Protein AF-A0A8D0HR77-F1 (afdb_monomer_lite)

Foldseek 3Di:
DDPPPPPDDDDPVCVVCVVVVQLQAAPVVRHGAPDWDADVVPRHTHHDDPPDD

Sequence (53 aa):
MSLALAESPWPENLTPLKGVDNLLRCGICFDYFNIAMIIPQCSHNSGAEPDDP

Radius of gyration: 13.8 Å; chains: 1; bounding box: 31×23×39 Å

Structure (mmCIF, N/CA/C/O backbone):
data_AF-A0A8D0HR77-F1
#
_entry.id   AF-A0A8D0HR77-F1
#
loop_
_atom_site.group_PDB
_atom_site.id
_atom_site.type_symbol
_atom_site.label_atom_id
_atom_site.label_alt_id
_atom_site.label_comp_id
_atom_site.label_asym_id
_atom_site.label_entity_id
_atom_site.label_seq_id
_atom_site.pdbx_PDB_ins_code
_atom_site.Cartn_x
_atom_site.Cartn_y
_atom_site.Cartn_z
_atom_site.occupancy
_atom_site.B_iso_or_equiv
_atom_site.auth_seq_id
_atom_site.auth_comp_id
_atom_site.auth_asym_id
_atom_site.auth_atom_id
_atom_site.pdbx_PDB_model_num
ATOM 1 N N . MET A 1 1 ? -10.405 19.037 -10.038 1.00 36.12 1 MET A N 1
ATOM 2 C CA . MET A 1 1 ? -10.134 19.087 -8.587 1.00 36.12 1 MET A CA 1
ATOM 3 C C . MET A 1 1 ? -10.980 18.009 -7.943 1.00 36.12 1 MET A C 1
ATOM 5 O O . MET A 1 1 ? -12.142 18.244 -7.642 1.00 36.12 1 MET A O 1
ATOM 9 N N . SER A 1 2 ? -10.450 16.793 -7.879 1.00 48.03 2 SER A N 1
ATOM 10 C CA . SER A 1 2 ? -11.139 15.656 -7.275 1.00 48.03 2 SER A CA 1
ATOM 11 C C . SER A 1 2 ? -11.146 15.880 -5.768 1.00 48.03 2 SER A C 1
ATOM 13 O O . SER A 1 2 ? -10.087 16.054 -5.169 1.00 48.03 2 SER A O 1
ATOM 15 N N . LEU A 1 3 ? -12.333 15.963 -5.172 1.00 50.47 3 LEU A N 1
ATOM 16 C CA . LEU A 1 3 ? -12.492 15.987 -3.724 1.00 50.47 3 LEU A CA 1
ATOM 17 C C . LEU A 1 3 ? -11.858 14.703 -3.189 1.00 50.47 3 LEU A C 1
ATOM 19 O O . LEU A 1 3 ? -12.368 13.619 -3.465 1.00 50.47 3 LEU A O 1
ATOM 23 N N . ALA A 1 4 ? -10.749 14.810 -2.457 1.00 57.94 4 ALA A N 1
ATOM 24 C CA . ALA A 1 4 ? -10.344 13.732 -1.572 1.00 57.94 4 ALA A CA 1
ATOM 25 C C . ALA A 1 4 ? -11.506 13.563 -0.589 1.00 57.94 4 ALA A C 1
ATOM 27 O O . ALA A 1 4 ? -11.694 14.402 0.294 1.00 57.94 4 ALA A O 1
ATOM 28 N N . LEU A 1 5 ? -12.361 12.562 -0.824 1.00 56.47 5 LEU A N 1
ATOM 29 C CA . LEU A 1 5 ? -13.359 12.127 0.143 1.00 56.47 5 LEU A CA 1
ATOM 30 C C . LEU A 1 5 ? -12.610 11.989 1.463 1.00 56.47 5 LEU A C 1
ATOM 32 O O . LEU A 1 5 ? -11.659 11.214 1.540 1.00 56.47 5 LEU A O 1
ATOM 36 N N . ALA A 1 6 ? -12.969 12.811 2.450 1.00 60.00 6 ALA A N 1
ATOM 37 C CA . ALA A 1 6 ? -12.384 12.716 3.774 1.00 60.00 6 ALA A CA 1
ATOM 38 C C . ALA A 1 6 ? -12.575 11.269 4.233 1.00 60.00 6 ALA A C 1
ATOM 40 O O . ALA A 1 6 ? -13.709 10.823 4.411 1.00 60.00 6 ALA A O 1
ATOM 41 N N . GLU A 1 7 ? -11.471 10.526 4.303 1.00 64.44 7 GLU A N 1
ATOM 42 C CA . GLU A 1 7 ? -11.489 9.108 4.625 1.00 64.44 7 GLU A CA 1
ATOM 43 C C . GLU A 1 7 ? -12.201 8.942 5.966 1.00 64.44 7 GLU A C 1
ATOM 45 O O . GLU A 1 7 ? -11.831 9.577 6.960 1.00 64.44 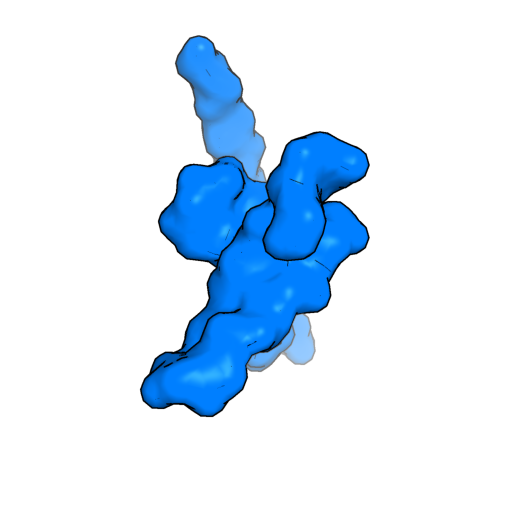7 GLU A O 1
ATOM 50 N N . SER A 1 8 ? -13.272 8.147 5.982 1.00 67.50 8 SER A N 1
ATOM 51 C CA . SER A 1 8 ? -13.980 7.858 7.222 1.00 67.50 8 SER A CA 1
ATOM 52 C C . SER A 1 8 ? -12.983 7.231 8.198 1.00 67.50 8 SER A C 1
ATOM 54 O O . SER A 1 8 ? -12.312 6.269 7.815 1.00 67.50 8 SER A O 1
ATOM 56 N N . PRO A 1 9 ? -12.853 7.747 9.430 1.00 78.62 9 PRO A N 1
ATOM 57 C CA . PRO A 1 9 ? -11.896 7.206 10.378 1.00 78.62 9 PRO A CA 1
ATOM 58 C C . PRO A 1 9 ? -12.168 5.718 10.612 1.00 78.62 9 PRO A C 1
ATOM 60 O O . PRO A 1 9 ? -13.303 5.313 10.868 1.00 78.62 9 PRO A O 1
ATOM 63 N N . TRP A 1 10 ? -11.114 4.910 10.493 1.00 84.81 10 TRP A N 1
ATOM 64 C CA . TRP A 1 10 ? -11.165 3.474 10.745 1.00 84.81 10 TRP A CA 1
ATOM 65 C C . TRP A 1 10 ? -11.642 3.210 12.182 1.00 84.81 10 TRP A C 1
ATOM 67 O O . TRP A 1 10 ? -11.270 3.962 13.088 1.00 84.81 10 TRP A O 1
ATOM 77 N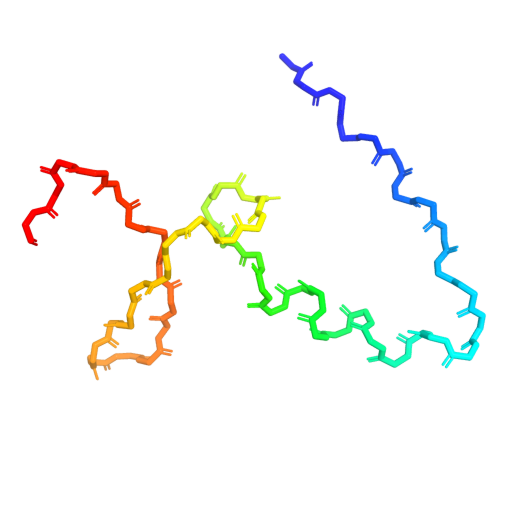 N . PRO A 1 11 ? -12.434 2.151 12.426 1.00 91.69 11 PRO A N 1
ATOM 78 C CA . PRO A 1 11 ? -12.779 1.761 13.788 1.00 91.69 11 PRO A CA 1
ATOM 79 C C . PRO A 1 11 ? -11.503 1.400 14.566 1.00 91.69 11 PRO A C 1
ATOM 81 O O . PRO A 1 11 ? -10.525 0.925 13.985 1.00 91.69 11 PRO A O 1
ATOM 84 N N . GLU A 1 12 ? -11.498 1.627 15.883 1.00 90.56 12 GLU A N 1
ATOM 85 C CA . GLU A 1 12 ? -10.272 1.595 16.702 1.00 90.56 12 GLU A CA 1
ATOM 86 C C . GLU A 1 12 ? -9.493 0.280 16.575 1.00 90.56 12 GLU A C 1
ATOM 88 O O . GLU A 1 12 ? -8.265 0.288 16.455 1.00 90.56 12 GLU A O 1
ATOM 93 N N . ASN A 1 13 ? -10.209 -0.844 16.509 1.00 94.12 13 ASN A N 1
ATOM 94 C CA . ASN A 1 13 ? -9.641 -2.182 16.352 1.00 94.12 13 ASN A CA 1
ATOM 95 C C . ASN A 1 13 ? -8.937 -2.408 15.001 1.00 94.12 13 ASN A C 1
ATOM 97 O O . ASN A 1 13 ? -8.194 -3.377 14.866 1.00 94.12 13 ASN A O 1
ATOM 101 N N . LEU A 1 14 ? -9.157 -1.537 14.013 1.00 93.75 14 LEU A N 1
ATOM 102 C CA . LEU A 1 14 ? -8.530 -1.585 12.691 1.00 93.75 14 LEU A CA 1
ATOM 103 C C . LEU A 1 14 ? -7.492 -0.477 12.473 1.00 93.75 14 LEU A C 1
ATOM 105 O O . LEU A 1 14 ? -6.838 -0.469 11.435 1.00 93.75 14 LEU A O 1
ATOM 109 N N . THR A 1 15 ? -7.264 0.408 13.449 1.00 91.56 15 THR A N 1
ATOM 110 C CA . THR A 1 15 ? -6.214 1.446 13.385 1.00 91.56 15 THR A CA 1
ATOM 111 C C . THR A 1 15 ? -4.847 0.916 12.923 1.00 91.56 15 THR A C 1
ATOM 113 O O . THR A 1 15 ? -4.215 1.580 12.097 1.00 91.56 15 THR A O 1
ATOM 116 N N . PRO A 1 16 ? -4.375 -0.275 13.363 1.00 91.69 16 PRO A N 1
ATOM 117 C CA . PRO A 1 16 ? -3.096 -0.817 12.898 1.00 91.69 16 PRO A CA 1
ATOM 118 C C . PRO A 1 16 ? -3.028 -1.058 11.381 1.00 91.69 16 PRO A C 1
ATOM 120 O O . PRO A 1 16 ? -1.944 -1.013 10.803 1.00 91.69 16 PRO A O 1
ATOM 123 N N . LEU A 1 17 ? -4.170 -1.273 10.716 1.00 93.88 17 LEU A N 1
ATOM 124 C CA . LEU A 1 17 ? -4.233 -1.509 9.271 1.00 93.88 17 LEU A CA 1
ATOM 125 C C . LEU A 1 17 ? -4.025 -0.241 8.445 1.00 93.88 17 LEU A C 1
ATOM 127 O O . LEU A 1 17 ? -3.705 -0.351 7.266 1.00 93.88 17 LEU A O 1
ATOM 131 N N . LYS A 1 18 ? -4.102 0.953 9.045 1.00 90.62 18 LYS A N 1
ATOM 132 C CA . LYS A 1 18 ? -3.840 2.214 8.337 1.00 90.62 18 LYS A CA 1
ATOM 133 C C . LYS A 1 18 ? -2.435 2.261 7.724 1.00 90.62 18 LYS A C 1
ATOM 135 O O . LYS A 1 18 ? -2.235 2.845 6.666 1.00 90.62 18 LYS A O 1
ATOM 140 N N . GLY A 1 19 ? -1.452 1.632 8.372 1.00 91.31 19 GLY A N 1
ATOM 141 C CA . GLY A 1 19 ? -0.104 1.507 7.811 1.00 91.31 19 GLY A CA 1
ATOM 142 C C . GLY A 1 19 ? -0.084 0.653 6.543 1.00 91.31 19 GLY A C 1
ATOM 143 O O . GLY A 1 19 ? 0.548 1.030 5.561 1.00 91.31 19 GLY A O 1
ATOM 144 N N . VAL A 1 20 ? -0.823 -0.459 6.551 1.00 94.38 20 VAL A N 1
ATOM 145 C CA . VAL A 1 20 ? -0.971 -1.351 5.392 1.00 94.38 20 VAL A CA 1
ATOM 146 C C . VAL A 1 20 ? -1.721 -0.651 4.260 1.00 94.38 20 VAL A C 1
ATOM 148 O O . VAL A 1 20 ? -1.286 -0.729 3.118 1.00 94.38 20 VAL A O 1
ATOM 151 N N . ASP A 1 21 ? -2.784 0.089 4.578 1.00 93.12 21 ASP A N 1
ATOM 152 C CA . ASP A 1 21 ? -3.547 0.875 3.607 1.00 93.12 21 ASP A CA 1
ATOM 153 C C . ASP A 1 21 ? -2.651 1.834 2.813 1.00 93.12 21 ASP A C 1
ATOM 155 O O . ASP A 1 21 ? -2.645 1.822 1.584 1.00 93.12 21 ASP A O 1
ATOM 159 N N . ASN A 1 22 ? -1.811 2.592 3.522 1.00 91.75 22 ASN A N 1
ATOM 160 C CA . ASN A 1 22 ? -0.885 3.537 2.907 1.00 91.75 22 ASN A CA 1
ATOM 161 C C .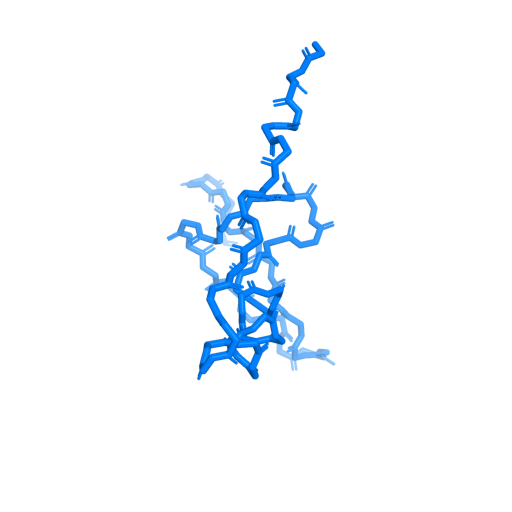 ASN A 1 22 ? 0.165 2.852 2.018 1.00 91.75 22 ASN A C 1
ATOM 163 O O . ASN A 1 22 ? 0.561 3.419 1.005 1.00 91.75 22 ASN A O 1
ATOM 167 N N . LEU A 1 23 ? 0.619 1.644 2.375 1.00 94.38 23 LEU A N 1
ATOM 168 C CA . LEU A 1 23 ? 1.593 0.883 1.580 1.00 94.38 23 LEU A CA 1
ATOM 169 C C . LEU A 1 23 ? 1.010 0.363 0.259 1.00 94.38 23 LEU A C 1
ATOM 171 O O . LEU A 1 23 ? 1.759 0.119 -0.684 1.00 94.38 23 LEU A O 1
ATOM 175 N N . LEU A 1 24 ? -0.311 0.185 0.187 1.00 94.12 24 LEU A N 1
ATOM 176 C CA . LEU A 1 24 ? -1.014 -0.295 -1.006 1.00 94.12 24 LEU A CA 1
ATOM 177 C C . LEU A 1 24 ? -1.405 0.831 -1.972 1.00 94.12 24 LEU A C 1
ATOM 179 O O . LEU A 1 24 ? -2.011 0.561 -3.012 1.00 94.12 24 LEU A O 1
ATOM 183 N N . ARG A 1 25 ? -1.063 2.082 -1.654 1.00 93.31 25 ARG A N 1
ATOM 184 C CA . ARG A 1 25 ? -1.327 3.236 -2.513 1.00 93.31 25 ARG A CA 1
ATOM 185 C C . ARG A 1 25 ? -0.103 3.598 -3.334 1.00 93.31 25 ARG A C 1
ATOM 187 O O . ARG A 1 25 ? 1.024 3.647 -2.842 1.00 93.31 25 ARG A O 1
ATOM 194 N N . CYS A 1 26 ? -0.342 3.912 -4.598 1.00 91.75 26 CYS A N 1
ATOM 195 C CA . CYS A 1 26 ? 0.678 4.448 -5.474 1.00 91.75 26 CYS A CA 1
ATOM 196 C C . CYS A 1 26 ? 1.061 5.860 -5.021 1.00 91.75 26 CYS A C 1
ATOM 198 O O . CYS A 1 26 ? 0.216 6.753 -4.985 1.00 91.75 26 CYS A O 1
ATOM 200 N N . GLY A 1 27 ? 2.348 6.093 -4.750 1.00 87.25 27 GLY A N 1
ATOM 201 C CA . GLY A 1 27 ? 2.858 7.420 -4.379 1.00 87.25 27 GLY A CA 1
ATOM 202 C C . GLY A 1 27 ? 2.776 8.477 -5.490 1.00 87.25 27 GLY A C 1
ATOM 203 O O . GLY A 1 27 ? 3.067 9.640 -5.232 1.00 87.25 27 GLY A O 1
ATOM 204 N N . ILE A 1 28 ? 2.397 8.081 -6.712 1.00 88.25 28 ILE A N 1
ATOM 205 C CA . ILE A 1 28 ? 2.224 8.966 -7.874 1.00 88.25 28 ILE A CA 1
ATOM 206 C C . ILE A 1 28 ? 0.736 9.272 -8.085 1.00 88.25 28 ILE A C 1
ATOM 208 O O . ILE A 1 28 ? 0.352 10.432 -8.207 1.00 88.25 28 ILE A O 1
ATOM 212 N N . CYS A 1 29 ? -0.105 8.233 -8.112 1.00 89.19 29 CYS A N 1
ATOM 213 C CA . CYS A 1 29 ? -1.540 8.373 -8.376 1.00 89.19 29 CYS A CA 1
ATOM 214 C C . CYS A 1 29 ? -2.352 8.758 -7.130 1.00 89.19 29 CYS A C 1
ATOM 216 O O . CYS A 1 29 ? -3.469 9.244 -7.268 1.00 89.19 29 CYS A O 1
ATOM 218 N N . PHE A 1 30 ? -1.808 8.531 -5.928 1.00 88.88 30 PHE A N 1
ATOM 219 C CA . PHE A 1 30 ? -2.487 8.688 -4.633 1.00 88.88 30 PHE A CA 1
ATOM 220 C C . PHE A 1 30 ? -3.751 7.824 -4.454 1.00 88.88 30 PHE A C 1
ATOM 222 O O . PHE A 1 30 ? -4.543 8.052 -3.539 1.00 88.88 30 PHE A O 1
ATOM 229 N N . ASP A 1 31 ? -3.898 6.799 -5.290 1.00 91.62 31 ASP A N 1
ATOM 230 C CA . ASP A 1 31 ? -4.950 5.784 -5.245 1.00 91.62 31 ASP A CA 1
ATOM 231 C C . ASP A 1 31 ? -4.321 4.394 -5.046 1.00 91.62 31 ASP A C 1
ATOM 233 O O . ASP A 1 31 ? -3.094 4.246 -5.121 1.00 91.62 31 ASP A O 1
ATOM 237 N N . TYR A 1 32 ? -5.132 3.372 -4.784 1.00 93.31 32 TYR A N 1
ATOM 238 C CA . TYR A 1 32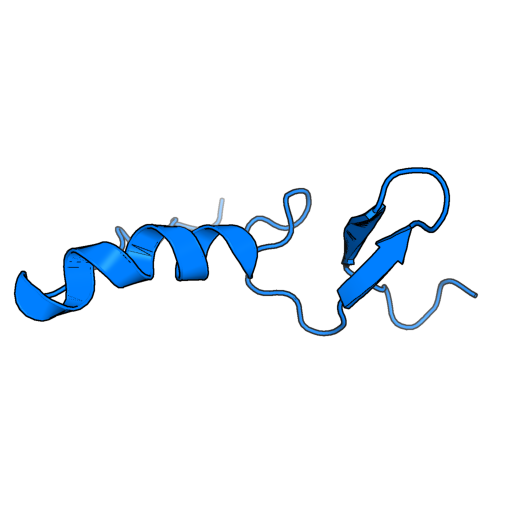 ? -4.657 1.993 -4.712 1.00 93.31 32 TYR A CA 1
ATOM 239 C C . TYR A 1 32 ? -4.008 1.561 -6.030 1.00 93.31 32 TYR A C 1
ATOM 241 O O . TYR A 1 32 ? -4.437 1.945 -7.120 1.00 93.31 32 TYR A O 1
ATOM 249 N N . PHE A 1 33 ? -2.967 0.733 -5.944 1.00 92.81 33 PHE A N 1
ATOM 250 C CA . PHE A 1 33 ? -2.390 0.125 -7.140 1.00 92.81 33 PHE A CA 1
ATOM 251 C C . PHE A 1 33 ? -3.438 -0.736 -7.859 1.00 92.81 33 PHE A C 1
ATOM 253 O O . PHE A 1 33 ? -3.959 -1.687 -7.283 1.00 92.81 33 PHE A O 1
ATOM 260 N N . ASN A 1 34 ? -3.694 -0.453 -9.138 1.00 89.81 34 ASN A N 1
ATOM 261 C CA . ASN A 1 34 ? -4.417 -1.382 -10.009 1.00 89.81 34 ASN A CA 1
ATOM 262 C C . ASN A 1 34 ? -3.498 -2.542 -10.438 1.00 89.81 34 ASN A C 1
ATOM 264 O O . ASN A 1 34 ? -3.855 -3.712 -10.342 1.00 89.81 34 ASN A O 1
ATOM 268 N N . ILE A 1 35 ? -2.274 -2.200 -10.855 1.00 91.12 35 ILE A N 1
ATOM 269 C CA . ILE A 1 35 ? -1.171 -3.127 -11.122 1.00 91.12 35 ILE A CA 1
ATOM 270 C C . ILE A 1 35 ? 0.073 -2.524 -10.468 1.00 91.12 35 ILE A C 1
ATOM 272 O O . ILE A 1 35 ? 0.437 -1.387 -10.770 1.00 91.12 35 ILE A O 1
ATOM 276 N N . ALA A 1 36 ? 0.699 -3.259 -9.550 1.00 92.44 36 ALA A N 1
ATOM 277 C CA . ALA A 1 36 ? 1.925 -2.836 -8.881 1.00 92.44 36 ALA A CA 1
ATOM 278 C C . ALA A 1 36 ? 3.137 -3.496 -9.545 1.00 92.44 36 ALA A C 1
ATOM 280 O O . ALA A 1 36 ? 3.181 -4.719 -9.671 1.00 92.44 36 ALA A O 1
ATOM 281 N N . MET A 1 37 ? 4.129 -2.691 -9.920 1.00 92.50 37 MET A N 1
ATOM 282 C CA . MET A 1 37 ? 5.398 -3.158 -10.481 1.00 92.50 37 MET A CA 1
ATOM 283 C C . MET A 1 37 ? 6.539 -2.838 -9.529 1.00 92.50 37 MET A C 1
ATOM 285 O O . MET A 1 37 ? 6.680 -1.692 -9.108 1.00 92.50 37 MET A O 1
ATOM 289 N N . ILE A 1 38 ? 7.360 -3.839 -9.203 1.00 93.69 38 ILE A N 1
ATOM 290 C CA . ILE A 1 38 ? 8.544 -3.651 -8.362 1.00 93.69 38 ILE A CA 1
ATOM 291 C C . ILE A 1 38 ? 9.726 -3.171 -9.203 1.00 93.69 38 ILE A C 1
ATOM 293 O O . ILE A 1 38 ? 10.095 -3.790 -10.199 1.00 93.69 38 ILE A O 1
ATOM 297 N N . ILE A 1 39 ? 10.354 -2.084 -8.768 1.00 93.19 39 ILE A N 1
ATOM 298 C CA . ILE A 1 39 ? 11.572 -1.551 -9.370 1.00 93.19 39 ILE A CA 1
ATOM 299 C C . ILE A 1 39 ? 12.771 -2.284 -8.739 1.00 93.19 39 ILE A C 1
ATOM 301 O O . ILE A 1 39 ? 13.108 -2.012 -7.583 1.00 93.19 39 ILE A O 1
ATOM 305 N N . PRO A 1 40 ? 13.446 -3.215 -9.439 1.00 94.56 40 PRO A N 1
ATOM 306 C CA . PRO A 1 40 ? 14.369 -4.167 -8.812 1.00 94.56 40 PRO A CA 1
ATOM 307 C C . PRO A 1 40 ? 15.611 -3.514 -8.190 1.00 94.56 40 PRO A C 1
ATOM 309 O O . PRO A 1 40 ? 16.164 -4.047 -7.232 1.00 94.56 40 PRO A O 1
ATOM 312 N N . GLN A 1 41 ? 16.041 -2.349 -8.683 1.00 95.88 41 GLN A N 1
ATOM 313 C CA . GLN A 1 41 ? 17.197 -1.629 -8.140 1.00 95.88 41 GLN A CA 1
ATOM 314 C C . GLN A 1 41 ? 16.919 -0.896 -6.820 1.00 95.88 41 GLN A C 1
ATOM 316 O O . GLN A 1 41 ? 17.863 -0.501 -6.140 1.00 95.88 41 GLN A O 1
ATOM 321 N N . CYS A 1 42 ? 15.651 -0.666 -6.465 1.00 94.75 42 CYS A N 1
ATOM 322 C CA . CYS A 1 42 ? 15.297 0.117 -5.277 1.00 94.75 42 CYS A CA 1
ATOM 323 C C . CYS A 1 42 ? 14.124 -0.445 -4.462 1.00 94.75 42 CYS A C 1
ATOM 325 O O . CYS A 1 42 ? 13.790 0.128 -3.431 1.00 94.75 42 CYS A O 1
ATOM 327 N N . SER A 1 43 ? 13.524 -1.560 -4.889 1.00 92.88 43 SER A N 1
ATOM 328 C CA . SER A 1 43 ? 12.407 -2.253 -4.233 1.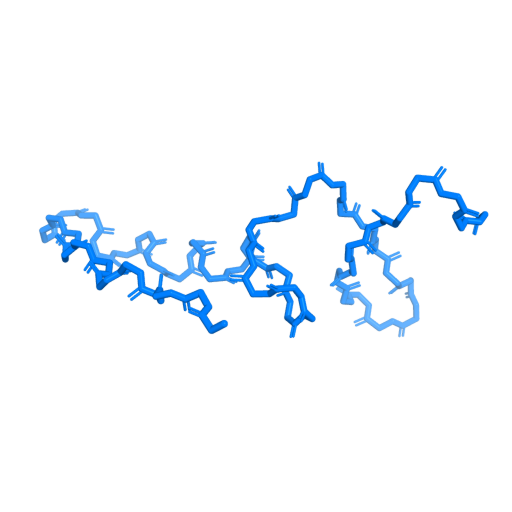00 92.88 43 SER A CA 1
ATOM 329 C C . SER A 1 43 ? 11.152 -1.398 -4.000 1.00 92.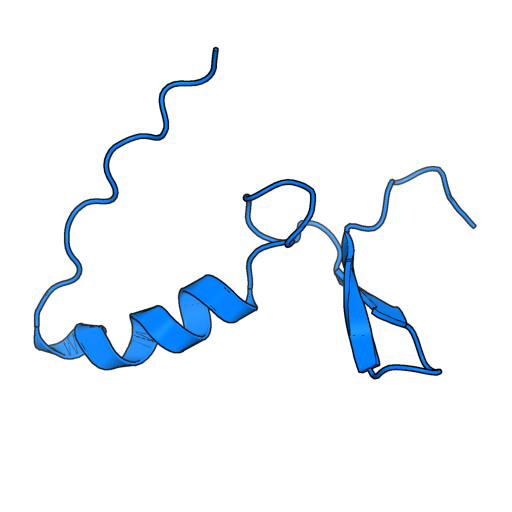88 43 SER A C 1
ATOM 331 O O . SER A 1 43 ? 10.270 -1.791 -3.235 1.00 92.88 43 SER A O 1
ATOM 333 N N . HIS A 1 44 ? 11.049 -0.239 -4.648 1.00 92.69 44 HIS A N 1
ATOM 334 C CA . HIS A 1 44 ? 9.830 0.557 -4.640 1.00 92.69 44 HIS A CA 1
ATOM 335 C C . HIS A 1 44 ? 8.826 -0.013 -5.635 1.00 92.69 44 HIS A C 1
ATOM 337 O O . HIS A 1 44 ? 9.218 -0.513 -6.689 1.00 92.69 44 HIS A O 1
ATOM 343 N N . ASN A 1 45 ? 7.540 0.119 -5.319 1.00 91.69 45 ASN A N 1
ATOM 344 C CA . ASN A 1 45 ? 6.473 -0.194 -6.257 1.00 91.69 45 ASN A CA 1
ATOM 345 C C . ASN A 1 45 ? 6.004 1.071 -6.982 1.00 91.69 45 ASN A C 1
ATOM 347 O O . ASN A 1 45 ? 5.752 2.097 -6.344 1.00 91.69 45 ASN A O 1
ATOM 351 N N . SER A 1 46 ? 5.837 0.982 -8.298 1.00 89.62 46 SER A N 1
ATOM 352 C CA . SER A 1 46 ? 5.140 1.971 -9.125 1.00 89.62 46 SER A CA 1
ATOM 353 C C . SER A 1 46 ? 3.816 1.403 -9.640 1.00 89.62 46 SER A C 1
ATOM 355 O O . SER A 1 46 ? 3.608 0.188 -9.660 1.00 89.62 46 SER A O 1
ATOM 357 N N . GLY A 1 47 ? 2.892 2.289 -10.023 1.00 87.25 47 GLY A N 1
ATOM 358 C CA . GLY A 1 47 ? 1.724 1.871 -10.796 1.00 87.25 47 GLY A CA 1
ATOM 359 C C . GLY A 1 47 ? 2.165 1.489 -12.207 1.00 87.25 47 GLY A C 1
ATOM 360 O O . GLY A 1 47 ? 2.976 2.205 -12.789 1.00 87.25 47 GLY A O 1
ATOM 361 N N . ALA A 1 48 ? 1.666 0.372 -12.732 1.00 83.12 48 ALA A N 1
ATOM 362 C CA . ALA A 1 48 ? 1.840 0.042 -14.142 1.00 83.12 48 ALA A CA 1
ATOM 363 C C . ALA A 1 48 ? 0.779 0.776 -14.966 1.00 83.12 48 ALA A C 1
ATOM 365 O O . ALA A 1 48 ? -0.415 0.688 -14.658 1.00 83.12 48 ALA A O 1
ATOM 366 N N . GLU A 1 49 ? 1.202 1.468 -16.018 1.00 74.88 49 GLU A N 1
ATOM 367 C CA . GLU A 1 49 ? 0.287 1.870 -17.079 1.00 74.88 49 GLU A CA 1
ATOM 368 C C . GLU A 1 49 ? 0.129 0.699 -18.059 1.00 74.88 49 GLU A C 1
ATOM 370 O O . GLU A 1 49 ? 1.091 -0.029 -18.298 1.00 74.88 49 GLU A O 1
ATOM 375 N N . PRO A 1 50 ? -1.067 0.477 -18.627 1.00 66.31 50 PRO A N 1
ATOM 376 C CA . PRO A 1 50 ? -1.321 -0.659 -19.515 1.00 66.31 50 PRO A CA 1
ATOM 377 C C . PRO A 1 50 ? -0.518 -0.641 -20.833 1.00 66.31 50 PRO A C 1
ATOM 379 O O . PRO A 1 50 ? -0.620 -1.606 -21.585 1.00 66.31 50 PRO A O 1
ATOM 382 N N . ASP A 1 51 ? 0.260 0.415 -21.105 1.00 61.56 51 ASP A N 1
ATOM 383 C CA . ASP A 1 51 ? 0.992 0.632 -22.364 1.00 61.56 51 ASP A CA 1
ATOM 384 C C . ASP A 1 51 ? 2.511 0.870 -22.180 1.00 61.56 51 ASP A C 1
ATOM 386 O O . ASP A 1 51 ? 3.195 1.180 -23.152 1.00 61.56 51 ASP A O 1
ATOM 390 N N . ASP A 1 52 ? 3.063 0.724 -20.967 1.00 53.56 52 ASP A N 1
ATOM 391 C CA . ASP A 1 52 ? 4.516 0.833 -20.735 1.00 53.56 52 ASP A CA 1
ATOM 392 C C . ASP A 1 52 ? 5.139 -0.582 -20.635 1.00 53.56 52 ASP A C 1
ATOM 394 O O . ASP A 1 52 ? 4.643 -1.395 -19.847 1.00 53.56 52 ASP A O 1
ATOM 398 N N . PRO A 1 53 ? 6.142 -0.928 -21.470 1.00 55.81 53 PRO A N 1
ATOM 399 C CA . PRO A 1 53 ? 6.742 -2.266 -21.526 1.00 55.81 53 PRO A CA 1
ATOM 400 C C . PRO A 1 53 ? 7.567 -2.666 -20.293 1.00 55.81 53 PRO A C 1
ATOM 402 O O . PRO A 1 53 ? 8.216 -1.795 -19.674 1.00 55.81 53 PRO A O 1
#

InterPro domains:
  IPR013083 Zinc finger, RING/FYVE/PHD-type [G3DSA:3.30.40.10] (3-49)
  IPR039577 E3 ubiquitin-protein ligase Rad18 [PTHR14134] (5-45)

Secondary structure (DSSP, 8-state):
------PPPPPGGGGGGHHHHHHTB-TTTSSB-SSEEE-TTT--EEEPPTT--

pLDDT: mean 83.11, std 15.38, range [36.12, 95.88]

Organism: Sphenodon punctatus (NCBI:txid8508)